Protein AF-A0A7W0Z0W4-F1 (afdb_monomer_lite)

Foldseek 3Di:
DDDDDDDPDDDKDFACDPPPPTPDTPDILQWDAAQDKDKDFAAFAAKKWKAFPVQGATAIEGEDDDDPPDPDPDLAAAAEWEADNHYIVVRYDYDYHGRMHMYRYRGTTGIDIGGDTTDPDDDPPPPPDD

Secondary structure (DSSP, 8-state):
-------SS----EE--SSTT--S-SEETTSBPTT-EEEEE--S-EEEEEEETTT--EEEEEEEPPPTT--S---PPPEEEEE-SS-EESSEEEEETT-EEEEEESS-B-EEEEEEEE------------

Structure (mmCIF, N/CA/C/O backbone):
data_AF-A0A7W0Z0W4-F1
#
_entry.id   AF-A0A7W0Z0W4-F1
#
loop_
_atom_site.group_PDB
_atom_site.id
_atom_site.type_symbol
_atom_site.label_atom_id
_atom_site.label_alt_id
_atom_site.label_comp_id
_atom_site.label_asym_id
_atom_site.label_entity_id
_atom_site.label_seq_id
_atom_site.pdbx_PDB_ins_code
_atom_site.Cartn_x
_atom_site.Cartn_y
_atom_site.Cartn_z
_atom_site.occupancy
_atom_site.B_iso_or_equiv
_atom_site.auth_seq_i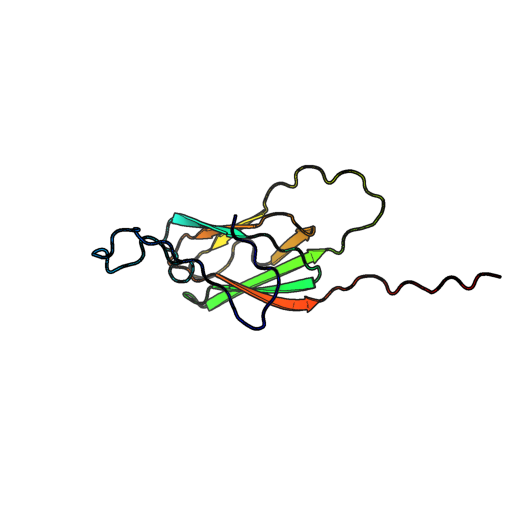d
_atom_site.auth_comp_id
_atom_site.auth_asym_id
_atom_site.auth_atom_id
_atom_site.pdbx_PDB_model_num
ATOM 1 N N . VAL A 1 1 ? 6.413 -15.827 5.585 1.00 53.62 1 VAL A N 1
ATOM 2 C CA . VAL A 1 1 ? 6.169 -14.910 4.446 1.00 53.62 1 VAL A CA 1
ATOM 3 C C . VAL A 1 1 ? 4.951 -15.421 3.706 1.00 53.62 1 VAL A C 1
ATOM 5 O O . VAL A 1 1 ? 4.986 -16.556 3.251 1.00 53.62 1 VAL A O 1
ATOM 8 N N . PHE A 1 2 ? 3.872 -14.641 3.663 1.00 56.03 2 PHE A N 1
ATOM 9 C CA . PHE A 1 2 ? 2.669 -14.991 2.908 1.00 56.03 2 PHE A CA 1
ATOM 10 C C . PHE A 1 2 ? 2.820 -14.437 1.489 1.00 56.03 2 PHE A C 1
ATOM 12 O O . PHE A 1 2 ? 3.064 -13.244 1.319 1.00 56.03 2 PHE A O 1
ATOM 19 N N . TYR A 1 3 ? 2.759 -15.310 0.485 1.00 51.81 3 TYR A N 1
ATOM 20 C CA . TYR A 1 3 ? 2.899 -14.940 -0.920 1.00 51.81 3 TYR A CA 1
ATOM 21 C C . TYR A 1 3 ? 1.568 -15.145 -1.623 1.00 51.81 3 TYR A C 1
ATOM 23 O O . TYR A 1 3 ? 0.989 -16.227 -1.546 1.00 51.81 3 TYR A O 1
ATOM 31 N N . VAL A 1 4 ? 1.111 -14.119 -2.333 1.00 60.25 4 VAL A N 1
ATOM 32 C CA . VAL A 1 4 ? -0.116 -14.198 -3.110 1.00 60.25 4 VAL A CA 1
ATOM 33 C C . VAL A 1 4 ? 0.204 -13.972 -4.574 1.00 60.25 4 VAL A C 1
ATOM 35 O O . VAL A 1 4 ? 0.668 -12.905 -4.968 1.00 60.25 4 VAL A O 1
ATOM 38 N N . SER A 1 5 ? 0.011 -15.020 -5.366 1.00 43.31 5 SER A N 1
ATOM 39 C CA . SER A 1 5 ? 0.524 -15.110 -6.729 1.00 43.31 5 SER A CA 1
ATOM 40 C C . SER A 1 5 ? -0.480 -14.698 -7.804 1.00 43.31 5 SER A C 1
ATOM 42 O O . SER A 1 5 ? -0.035 -14.356 -8.897 1.00 43.31 5 SER A O 1
ATOM 44 N N . ARG A 1 6 ? -1.798 -14.738 -7.534 1.00 52.06 6 ARG A N 1
ATOM 45 C CA . ARG A 1 6 ? -2.888 -14.407 -8.478 1.00 52.06 6 ARG A CA 1
ATOM 46 C C . ARG A 1 6 ? -4.276 -14.514 -7.827 1.00 52.06 6 ARG A C 1
ATOM 48 O O . ARG A 1 6 ? -4.529 -15.466 -7.094 1.00 52.06 6 ARG A O 1
ATOM 55 N N . GLY A 1 7 ? -5.181 -13.617 -8.221 1.00 51.19 7 GLY A N 1
ATOM 56 C CA . GLY A 1 7 ? -6.632 -13.698 -8.012 1.00 51.19 7 GLY A CA 1
ATOM 57 C C . GLY A 1 7 ? -7.289 -12.308 -8.066 1.00 51.19 7 GLY A C 1
ATOM 58 O O . GLY A 1 7 ? -6.612 -11.322 -7.790 1.00 51.19 7 GLY A O 1
ATOM 59 N N . PRO A 1 8 ? -8.576 -12.200 -8.447 1.00 54.69 8 PRO A N 1
ATOM 60 C CA . PRO A 1 8 ? -9.281 -10.918 -8.589 1.00 54.69 8 PRO A CA 1
ATOM 61 C C . PRO A 1 8 ? -9.643 -10.248 -7.249 1.00 54.69 8 PRO A C 1
ATOM 63 O O . PRO A 1 8 ? -10.274 -9.196 -7.245 1.00 54.69 8 PRO A O 1
ATOM 66 N N . GLY A 1 9 ? -9.300 -10.864 -6.114 1.00 63.78 9 GLY A N 1
ATOM 67 C CA . GLY A 1 9 ? -9.685 -10.405 -4.780 1.00 63.78 9 GLY A CA 1
ATOM 68 C C . GLY A 1 9 ? -8.549 -9.717 -4.027 1.00 63.78 9 GLY A C 1
ATOM 69 O O . GLY A 1 9 ? -7.375 -9.986 -4.262 1.00 63.78 9 GLY A O 1
ATOM 70 N N . GLY A 1 10 ? -8.904 -8.849 -3.080 1.00 72.75 10 GLY A N 1
ATOM 71 C CA . GLY A 1 10 ? -7.978 -8.402 -2.040 1.00 72.75 10 GLY A CA 1
ATOM 72 C C . GLY A 1 10 ? -7.682 -9.532 -1.049 1.00 72.75 10 GLY A C 1
ATOM 73 O O . GLY A 1 10 ? -8.513 -10.413 -0.834 1.00 72.75 10 GLY A O 1
ATOM 74 N N . TYR A 1 11 ? -6.507 -9.493 -0.425 1.00 78.69 11 TYR A N 1
ATOM 75 C CA . TYR A 1 11 ? -6.073 -10.510 0.533 1.00 78.69 11 TYR A CA 1
ATOM 76 C C . TYR A 1 11 ? -5.863 -9.893 1.910 1.00 78.69 11 TYR A C 1
ATOM 78 O O . TYR A 1 11 ? -5.382 -8.768 2.034 1.00 78.69 11 TYR A O 1
ATOM 86 N N . ALA A 1 12 ? -6.209 -10.656 2.939 1.00 83.44 12 ALA A N 1
ATOM 87 C CA . ALA A 1 12 ? -5.943 -10.338 4.332 1.00 83.44 12 ALA A CA 1
ATOM 88 C C . ALA A 1 12 ? -5.368 -11.573 5.025 1.00 83.44 12 ALA A C 1
ATOM 90 O O . ALA A 1 12 ? -5.671 -12.704 4.640 1.00 83.44 12 ALA A O 1
ATOM 91 N N . VAL A 1 13 ? -4.537 -11.349 6.038 1.00 81.94 13 VAL A N 1
ATOM 92 C CA . VAL A 1 13 ? -3.955 -12.406 6.863 1.00 81.94 13 VAL A CA 1
ATOM 93 C C . VAL A 1 13 ? -4.621 -12.362 8.224 1.00 81.94 13 VAL A C 1
ATOM 95 O O . VAL A 1 13 ? -4.594 -11.331 8.892 1.00 81.94 13 VAL A O 1
ATOM 98 N N . GLN A 1 14 ? -5.175 -13.498 8.633 1.00 84.31 14 GLN A N 1
ATOM 99 C CA . GLN A 1 14 ? -5.676 -13.714 9.982 1.00 84.31 14 GLN A CA 1
ATOM 100 C C . GLN A 1 14 ? -4.870 -14.825 10.653 1.00 84.31 14 GLN A C 1
ATOM 102 O O . GLN A 1 14 ? -4.585 -15.850 10.034 1.00 84.31 14 GLN A O 1
ATOM 107 N N . LEU A 1 15 ? -4.503 -14.620 11.914 1.00 80.94 15 LEU A N 1
ATOM 108 C CA . LEU A 1 15 ? -3.878 -15.626 12.768 1.00 80.94 15 LEU A CA 1
ATOM 109 C C . LEU A 1 15 ? -4.813 -15.893 13.944 1.00 80.94 15 LEU A C 1
ATOM 111 O O . LEU A 1 15 ? -5.234 -14.955 14.615 1.00 80.94 15 LEU A O 1
ATOM 115 N N . GLY A 1 16 ? -5.110 -17.156 14.219 1.00 81.19 16 GLY A N 1
ATOM 116 C CA . GLY A 1 16 ? -5.872 -17.589 15.388 1.00 81.19 16 GLY A CA 1
ATOM 117 C C . GLY A 1 16 ? -5.131 -18.688 16.141 1.00 81.19 16 GLY A C 1
ATOM 118 O O . GLY A 1 16 ? -4.162 -19.252 15.630 1.00 81.19 16 GLY A O 1
ATOM 119 N N . SER A 1 17 ? -5.588 -18.987 17.356 1.00 77.94 17 SER A N 1
ATOM 120 C CA . SER A 1 17 ? -5.170 -20.214 18.039 1.00 77.94 17 SER A CA 1
ATOM 121 C C . SER A 1 17 ? -5.703 -21.429 17.277 1.00 77.94 17 SER A C 1
ATOM 123 O O . SER A 1 17 ? -6.791 -21.370 16.709 1.00 77.94 17 SER A O 1
ATOM 125 N N . ALA A 1 18 ? -4.959 -22.535 17.296 1.00 75.62 18 ALA A N 1
ATOM 126 C CA . ALA A 1 18 ? -5.447 -23.820 16.793 1.00 75.62 18 ALA A CA 1
ATOM 127 C C . ALA A 1 18 ? -6.490 -24.466 17.730 1.00 75.62 18 ALA A C 1
ATOM 129 O O . ALA A 1 18 ? -7.113 -25.456 17.360 1.00 75.62 18 ALA A O 1
ATOM 130 N N . ASP A 1 19 ? -6.663 -23.927 18.941 1.00 79.31 19 ASP A N 1
ATOM 131 C CA . ASP A 1 19 ? -7.689 -24.367 19.884 1.00 79.31 19 ASP A CA 1
ATOM 132 C C . ASP A 1 19 ? -9.077 -23.910 19.409 1.00 79.31 19 ASP A C 1
ATOM 134 O O . ASP A 1 19 ? -9.358 -22.712 19.339 1.00 79.31 19 ASP A O 1
ATOM 138 N N . GLU A 1 20 ? -9.958 -24.869 19.120 1.00 60.88 20 GLU A N 1
ATOM 139 C CA . GLU A 1 20 ? -11.325 -24.645 18.629 1.00 60.88 20 GLU A CA 1
ATOM 140 C C . GLU A 1 20 ? -12.192 -23.800 19.581 1.00 60.88 20 GLU A C 1
ATOM 142 O O . GLU A 1 20 ? -13.227 -23.265 19.178 1.00 60.88 20 GLU A O 1
ATOM 147 N N . ARG A 1 21 ? -11.787 -23.638 20.849 1.00 67.25 21 ARG A N 1
ATOM 148 C CA . ARG A 1 21 ? -12.491 -22.782 21.819 1.00 67.25 21 ARG A CA 1
ATOM 149 C C . ARG A 1 21 ? -12.121 -21.301 21.717 1.00 67.25 21 ARG A C 1
ATOM 151 O O . ARG A 1 21 ? -12.836 -20.462 22.273 1.00 67.25 21 ARG A O 1
ATOM 158 N N . ALA A 1 22 ? -11.041 -20.950 21.020 1.00 64.69 22 ALA A N 1
ATOM 159 C CA . ALA A 1 22 ? -10.637 -19.564 20.822 1.00 64.69 22 ALA A CA 1
ATOM 160 C C . ALA A 1 22 ? -11.511 -18.899 19.743 1.00 64.69 22 ALA A C 1
ATOM 162 O O . ALA A 1 22 ? -11.366 -19.149 18.552 1.00 64.69 22 ALA A O 1
ATOM 163 N N . ARG A 1 23 ? -12.440 -18.032 20.165 1.00 64.38 23 ARG A N 1
ATOM 164 C CA . ARG A 1 23 ? -13.434 -17.406 19.271 1.00 64.38 23 ARG A CA 1
ATOM 165 C C . ARG A 1 23 ? -12.938 -16.194 18.472 1.00 64.38 23 ARG A C 1
ATOM 167 O O . ARG A 1 23 ? -13.638 -15.781 17.554 1.00 64.38 23 ARG A O 1
ATOM 174 N N . ALA A 1 24 ? -11.791 -15.605 18.813 1.00 66.50 24 ALA A N 1
ATOM 175 C CA . ALA A 1 24 ? -11.290 -14.389 18.166 1.00 66.50 24 ALA A CA 1
ATOM 176 C C . ALA A 1 24 ? -9.890 -14.603 17.564 1.00 66.50 24 ALA A C 1
ATOM 178 O O . ALA A 1 24 ? -9.063 -15.272 18.194 1.00 66.50 24 ALA A O 1
ATOM 179 N N . PRO A 1 25 ? -9.601 -14.035 16.375 1.00 68.06 25 PRO A N 1
ATOM 180 C CA . PRO A 1 25 ? -8.254 -14.054 15.828 1.00 68.06 25 PRO A CA 1
ATOM 181 C C . PRO A 1 25 ? -7.302 -13.291 16.758 1.00 68.06 25 PRO A C 1
ATOM 183 O O . PRO A 1 25 ? -7.627 -12.230 17.287 1.00 68.06 25 PRO A O 1
ATOM 186 N N . ILE A 1 26 ? -6.106 -13.843 16.940 1.00 81.44 26 ILE A N 1
ATOM 187 C CA . ILE A 1 26 ? -4.990 -13.211 17.653 1.00 81.44 26 ILE A CA 1
ATOM 188 C C . ILE A 1 26 ? -4.435 -12.043 16.819 1.00 81.44 26 ILE A C 1
ATOM 190 O O . ILE A 1 26 ? -3.923 -11.075 17.375 1.00 81.44 26 ILE A O 1
ATOM 194 N N . PHE A 1 27 ? -4.562 -12.114 15.489 1.00 83.25 27 PHE A N 1
ATOM 195 C CA . PHE A 1 27 ? -4.139 -11.066 14.561 1.00 83.25 27 PHE A CA 1
ATOM 196 C C . PHE A 1 27 ? -5.041 -11.022 13.322 1.00 83.25 27 PHE A C 1
ATOM 198 O O . PHE A 1 27 ? -5.380 -12.068 12.771 1.00 83.25 27 PHE A O 1
ATOM 205 N N . ASP A 1 28 ? -5.368 -9.820 12.848 1.00 88.06 28 ASP A N 1
ATOM 206 C CA . ASP A 1 28 ? -6.030 -9.571 11.564 1.00 88.06 28 ASP A CA 1
ATOM 207 C C . ASP A 1 28 ? -5.362 -8.369 10.883 1.00 88.06 28 ASP A C 1
ATOM 209 O O . ASP A 1 28 ? -5.367 -7.259 11.411 1.00 88.06 28 ASP A O 1
ATOM 213 N N . SER A 1 29 ? -4.809 -8.562 9.685 1.00 86.56 29 SER A N 1
ATOM 214 C CA . SER A 1 29 ? -4.141 -7.489 8.940 1.00 86.56 29 SER A CA 1
ATOM 215 C C . SER A 1 29 ? -5.084 -6.368 8.479 1.00 86.56 29 SER A C 1
ATOM 217 O O . SER A 1 29 ? -4.623 -5.370 7.928 1.00 86.56 29 SER A O 1
ATOM 219 N N . ARG A 1 30 ? -6.404 -6.535 8.629 1.00 90.06 30 ARG A N 1
ATOM 220 C CA . ARG A 1 30 ? -7.413 -5.499 8.355 1.00 90.06 30 ARG A CA 1
ATOM 221 C C . ARG A 1 30 ? -7.625 -4.559 9.541 1.00 90.06 30 ARG A C 1
ATOM 223 O O . ARG A 1 30 ? -8.242 -3.517 9.347 1.00 90.06 30 ARG A O 1
ATOM 230 N N . GLU A 1 31 ? -7.129 -4.925 10.720 1.00 91.62 31 GLU A N 1
ATOM 231 C CA . GLU A 1 31 ? -7.342 -4.231 11.992 1.00 91.62 31 GLU A CA 1
ATOM 232 C C . GLU A 1 31 ? -6.004 -4.052 12.734 1.00 91.62 31 GLU A C 1
ATOM 234 O O . GLU A 1 31 ? -5.840 -4.487 13.875 1.00 91.62 31 GLU A O 1
ATOM 239 N N . LEU A 1 32 ? -5.020 -3.425 12.077 1.00 92.62 32 LEU A N 1
ATOM 240 C CA . LEU A 1 32 ? -3.722 -3.143 12.696 1.00 92.62 32 LEU A CA 1
ATOM 241 C C . LEU A 1 32 ? -3.895 -2.095 13.795 1.00 92.62 32 LEU A C 1
ATOM 243 O O . LEU A 1 32 ? -4.608 -1.107 13.615 1.00 92.62 32 LEU A O 1
ATOM 247 N N . LYS A 1 33 ? -3.222 -2.289 14.922 1.00 92.69 33 LYS A N 1
ATOM 248 C CA . LYS A 1 33 ? -3.243 -1.389 16.076 1.00 92.69 33 LYS A CA 1
ATOM 249 C C . LYS A 1 33 ? -2.069 -0.410 16.023 1.00 92.69 33 LYS A C 1
ATOM 251 O O . LYS A 1 33 ? -1.151 -0.537 15.213 1.00 92.69 33 LYS A O 1
ATOM 256 N N . GLY A 1 34 ? -2.100 0.587 16.906 1.00 91.94 34 GLY A N 1
ATOM 257 C CA . GLY A 1 34 ? -0.921 1.415 17.156 1.00 91.94 34 GLY A CA 1
ATOM 258 C C . GLY A 1 34 ? 0.257 0.547 17.608 1.00 91.94 34 GLY A C 1
ATOM 259 O O . GLY A 1 34 ? 0.071 -0.403 18.364 1.00 91.94 34 GLY A O 1
ATOM 260 N N . GLU A 1 35 ? 1.447 0.888 17.124 1.00 92.81 35 GLU A N 1
ATOM 261 C CA . GLU A 1 35 ? 2.723 0.181 17.283 1.00 92.81 35 GLU A CA 1
ATOM 262 C C . GLU A 1 35 ? 2.865 -1.143 16.505 1.00 92.81 35 GLU A C 1
ATOM 264 O O . GLU A 1 35 ? 3.951 -1.730 16.503 1.00 92.81 35 GLU A O 1
ATOM 269 N N . ASP A 1 36 ? 1.845 -1.570 15.751 1.00 93.56 36 ASP A N 1
ATOM 270 C CA . ASP A 1 36 ? 1.983 -2.715 14.850 1.00 93.56 36 ASP A CA 1
ATOM 271 C C . ASP A 1 36 ? 2.897 -2.401 13.656 1.00 93.56 36 ASP A C 1
ATOM 273 O O . ASP A 1 36 ? 2.910 -1.304 13.077 1.00 93.56 36 ASP A O 1
ATOM 277 N N . LEU A 1 37 ? 3.635 -3.430 13.239 1.00 92.88 37 LEU A N 1
ATOM 278 C CA . LEU A 1 37 ? 4.444 -3.423 12.029 1.00 92.88 37 LEU A CA 1
ATOM 279 C C . LEU A 1 37 ? 3.783 -4.282 10.956 1.00 92.88 37 LEU A C 1
ATOM 281 O O . LEU A 1 37 ? 3.571 -5.480 11.142 1.00 92.88 37 LEU A O 1
ATOM 285 N N . PHE A 1 38 ? 3.541 -3.685 9.794 1.00 91.88 38 PHE A N 1
ATOM 286 C CA . PHE A 1 38 ? 3.100 -4.405 8.607 1.00 91.88 38 PHE A CA 1
ATOM 287 C C . PHE A 1 38 ? 4.195 -4.345 7.545 1.00 91.88 38 PHE A C 1
ATOM 289 O O . PHE A 1 38 ? 4.740 -3.283 7.261 1.00 91.88 38 PHE A O 1
ATOM 296 N N . ALA A 1 39 ? 4.553 -5.486 6.961 1.00 91.94 39 ALA A N 1
ATOM 297 C CA . ALA A 1 39 ? 5.583 -5.557 5.933 1.00 91.94 39 ALA A CA 1
ATOM 298 C C . ALA A 1 39 ? 5.031 -6.215 4.673 1.00 91.94 39 ALA A C 1
ATOM 300 O O . ALA A 1 39 ? 4.409 -7.276 4.733 1.00 91.94 39 ALA A O 1
ATOM 301 N N . ALA A 1 40 ? 5.301 -5.596 3.528 1.00 90.88 40 ALA A N 1
ATOM 302 C CA . ALA A 1 40 ? 4.875 -6.084 2.226 1.00 90.88 40 ALA A CA 1
ATOM 303 C C . ALA A 1 40 ? 6.016 -5.994 1.212 1.00 90.88 40 ALA A C 1
ATOM 305 O O . ALA A 1 40 ? 7.035 -5.331 1.421 1.00 90.88 40 ALA A O 1
ATOM 306 N N . THR A 1 41 ? 5.882 -6.717 0.106 1.00 90.31 41 THR A N 1
ATOM 307 C CA . THR A 1 41 ? 6.824 -6.646 -1.010 1.00 90.31 41 THR A CA 1
ATOM 308 C C . THR A 1 41 ? 6.052 -6.700 -2.318 1.00 90.31 41 THR A C 1
ATOM 310 O O . THR A 1 41 ? 5.366 -7.679 -2.600 1.00 90.31 41 THR A O 1
ATOM 313 N N . LEU A 1 42 ? 6.188 -5.647 -3.124 1.00 90.56 42 LEU A N 1
ATOM 314 C CA . LEU A 1 42 ? 5.603 -5.548 -4.454 1.00 90.56 42 LEU A CA 1
ATOM 315 C C . LEU A 1 42 ? 6.596 -6.063 -5.494 1.00 90.56 42 LEU A C 1
ATOM 317 O O . LEU A 1 42 ? 7.786 -5.738 -5.467 1.00 90.56 42 LEU A O 1
ATOM 321 N N . ILE A 1 43 ? 6.098 -6.893 -6.406 1.00 88.56 43 ILE A N 1
ATOM 322 C CA . ILE A 1 43 ? 6.919 -7.562 -7.421 1.00 88.56 43 ILE A CA 1
ATOM 323 C C . ILE A 1 43 ? 6.645 -6.996 -8.811 1.00 88.56 43 ILE A C 1
ATOM 325 O O . ILE A 1 43 ? 7.584 -6.815 -9.583 1.00 88.56 43 ILE A O 1
ATOM 329 N N . ARG A 1 44 ? 5.379 -6.712 -9.134 1.00 90.94 44 ARG A N 1
ATOM 330 C CA . ARG A 1 44 ? 5.005 -6.174 -10.441 1.00 90.94 44 ARG A CA 1
ATOM 331 C C . ARG A 1 44 ? 5.393 -4.686 -10.519 1.00 90.94 44 ARG A C 1
ATOM 333 O O . ARG A 1 44 ? 5.067 -3.942 -9.598 1.00 90.94 44 ARG A O 1
ATOM 340 N N . PRO A 1 45 ? 6.110 -4.248 -11.567 1.00 93.62 45 PRO A N 1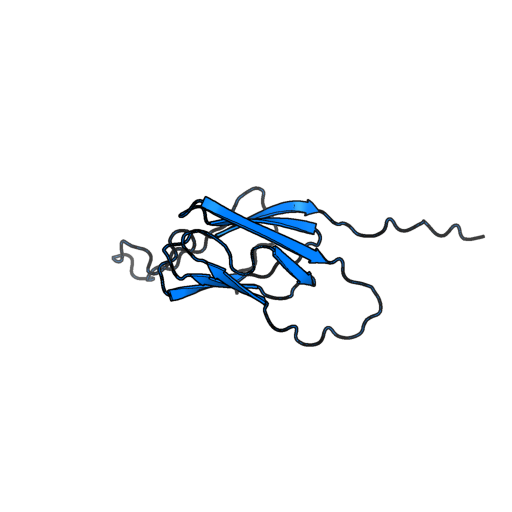
ATOM 341 C CA . PRO A 1 45 ? 6.364 -2.830 -11.793 1.00 93.62 45 PRO A CA 1
ATOM 342 C C . PRO A 1 45 ? 5.083 -2.065 -12.143 1.00 93.62 45 PRO A C 1
ATOM 344 O O . PRO A 1 45 ? 4.152 -2.626 -12.725 1.00 93.62 45 PRO A O 1
ATOM 347 N N . GLY A 1 46 ? 5.044 -0.786 -11.782 1.00 94.62 46 GLY A N 1
ATOM 348 C CA . GLY A 1 46 ? 3.876 0.067 -11.970 1.00 94.62 46 GLY A CA 1
ATOM 349 C C . GLY A 1 46 ? 3.680 1.082 -10.849 1.00 94.62 46 GLY A C 1
ATOM 350 O O . GLY A 1 46 ? 4.480 1.156 -9.909 1.00 94.62 46 GLY A O 1
ATOM 351 N N . THR A 1 47 ? 2.599 1.845 -10.958 1.00 96.44 47 THR A N 1
ATOM 352 C CA . THR A 1 47 ? 2.163 2.832 -9.966 1.00 96.44 47 THR A CA 1
ATOM 353 C C . THR A 1 47 ? 1.043 2.245 -9.125 1.00 96.44 47 THR A C 1
ATOM 355 O O . THR A 1 47 ? 0.068 1.710 -9.657 1.00 96.44 47 THR A O 1
ATOM 358 N N . TYR A 1 48 ? 1.186 2.348 -7.808 1.00 96.31 48 TYR A N 1
ATOM 359 C CA . TYR A 1 48 ? 0.225 1.838 -6.844 1.00 96.31 48 TYR A CA 1
ATOM 360 C C . TYR A 1 48 ? -0.339 2.962 -5.981 1.00 96.31 48 TYR A C 1
ATOM 362 O O . TYR A 1 48 ? 0.425 3.772 -5.451 1.00 96.31 48 TYR A O 1
ATOM 370 N N . ALA A 1 49 ? -1.654 2.943 -5.772 1.00 96.38 49 ALA A N 1
ATOM 371 C CA . ALA A 1 49 ? -2.304 3.702 -4.717 1.00 96.38 49 ALA A CA 1
ATOM 372 C C . ALA A 1 49 ? -2.060 3.014 -3.374 1.00 96.38 49 ALA A C 1
ATOM 374 O O . ALA A 1 49 ? -2.229 1.798 -3.238 1.00 96.38 49 ALA A O 1
ATOM 375 N N . LEU A 1 50 ? -1.689 3.804 -2.376 1.00 96.56 50 LEU A N 1
ATOM 376 C CA . LEU A 1 50 ? -1.584 3.395 -0.986 1.00 96.56 50 LEU A CA 1
ATOM 377 C C . LEU A 1 50 ? -2.663 4.130 -0.192 1.00 96.56 50 LEU A C 1
ATOM 379 O O . LEU A 1 50 ? -2.722 5.356 -0.211 1.00 96.56 50 LEU A O 1
ATOM 383 N N . ARG A 1 51 ? -3.497 3.390 0.537 1.00 96.75 51 ARG A N 1
ATOM 384 C CA . ARG A 1 51 ? -4.562 3.964 1.363 1.00 96.75 51 ARG A CA 1
ATOM 385 C C . ARG A 1 51 ? -4.580 3.344 2.749 1.00 96.75 51 ARG A C 1
ATOM 387 O O . ARG A 1 51 ? -4.487 2.126 2.888 1.00 96.75 51 ARG A O 1
ATOM 394 N N . ASN A 1 52 ? -4.753 4.167 3.778 1.00 96.31 52 ASN A N 1
ATOM 395 C CA . ASN A 1 52 ? -5.164 3.699 5.094 1.00 96.31 52 ASN A CA 1
ATOM 396 C C . ASN A 1 52 ? -6.687 3.802 5.174 1.00 96.31 52 ASN A C 1
ATOM 398 O O . ASN A 1 52 ? -7.230 4.880 5.388 1.00 96.31 52 ASN A O 1
ATOM 402 N N . ALA A 1 53 ? -7.399 2.691 5.003 1.00 94.50 53 ALA A N 1
ATOM 403 C CA . ALA A 1 53 ? -8.861 2.706 5.013 1.00 94.50 53 ALA A CA 1
ATOM 404 C C . ALA A 1 53 ? -9.460 3.047 6.390 1.00 94.50 53 ALA A C 1
ATOM 406 O O . ALA A 1 53 ? -10.640 3.378 6.457 1.00 94.50 53 ALA A O 1
ATOM 407 N N . ALA A 1 54 ? -8.671 2.966 7.469 1.00 94.50 54 ALA A N 1
ATOM 408 C CA . ALA A 1 54 ? -9.120 3.328 8.811 1.00 94.50 54 ALA A CA 1
ATOM 409 C C . ALA A 1 54 ? -9.147 4.850 9.036 1.00 94.50 54 ALA A C 1
ATOM 411 O O . ALA A 1 54 ? -10.029 5.335 9.735 1.00 94.50 54 ALA A O 1
ATOM 412 N N . THR A 1 55 ? -8.212 5.597 8.437 1.00 95.38 55 THR A N 1
ATOM 413 C CA . THR A 1 55 ? -8.090 7.056 8.638 1.00 95.38 55 THR A CA 1
ATOM 414 C C . THR A 1 55 ? -8.409 7.881 7.394 1.00 95.38 55 THR A C 1
ATOM 416 O O . THR A 1 55 ? -8.649 9.078 7.489 1.00 95.38 55 THR A O 1
ATOM 419 N N . GLY A 1 56 ? -8.412 7.260 6.214 1.00 95.69 56 GLY A N 1
ATOM 420 C CA . GLY A 1 56 ? -8.533 7.948 4.933 1.00 95.69 56 GLY A CA 1
ATOM 421 C C . GLY A 1 56 ? -7.217 8.504 4.387 1.00 95.69 56 GLY A C 1
ATOM 422 O O . GLY A 1 56 ? -7.240 9.059 3.298 1.00 95.69 56 GLY A O 1
ATOM 423 N N . ALA A 1 57 ? -6.084 8.334 5.081 1.00 97.06 57 ALA A N 1
ATOM 424 C CA . ALA A 1 57 ? -4.786 8.790 4.585 1.00 97.06 57 ALA A CA 1
ATOM 425 C C . ALA A 1 57 ? -4.418 8.118 3.249 1.00 97.06 57 ALA A C 1
ATOM 427 O O . ALA A 1 57 ? -4.637 6.915 3.066 1.00 97.06 57 ALA A O 1
ATOM 428 N N . GLU A 1 58 ? -3.813 8.887 2.346 1.00 97.75 58 GLU A N 1
ATOM 429 C CA . GLU A 1 58 ? -3.457 8.465 0.987 1.00 97.75 58 GLU A CA 1
ATOM 430 C C . GLU A 1 58 ? -1.966 8.663 0.701 1.00 97.75 58 GLU A C 1
ATOM 432 O O . GLU A 1 58 ? -1.285 9.492 1.312 1.00 97.75 58 GLU A O 1
ATOM 437 N N . GLY A 1 59 ? -1.448 7.864 -0.226 1.00 97.31 59 GLY A N 1
ATOM 438 C CA . GLY A 1 59 ? -0.072 7.910 -0.689 1.00 97.31 59 GLY A CA 1
ATOM 439 C C . GLY A 1 59 ? 0.130 7.118 -1.978 1.00 97.31 59 GLY A C 1
ATOM 440 O O . GLY A 1 59 ? -0.798 6.518 -2.520 1.00 97.31 59 GLY A O 1
ATOM 441 N N . GLU A 1 60 ? 1.370 7.086 -2.455 1.00 97.88 60 GLU A N 1
ATOM 442 C CA . GLU A 1 60 ? 1.729 6.464 -3.730 1.00 97.88 60 GLU A CA 1
ATOM 443 C C . GLU A 1 60 ? 3.015 5.636 -3.627 1.00 97.88 60 GLU A C 1
ATOM 445 O O . GLU A 1 60 ? 3.980 6.001 -2.945 1.00 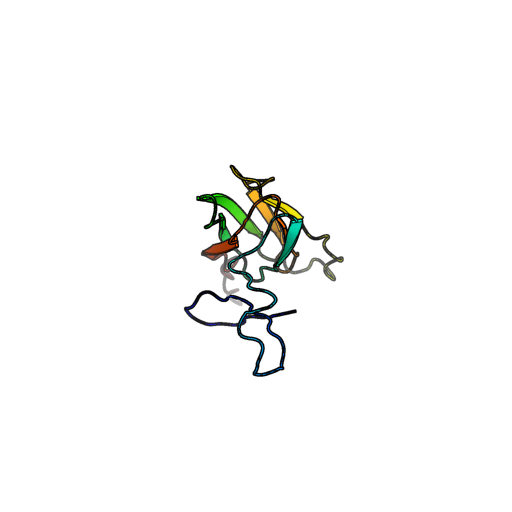97.88 60 GLU A O 1
ATOM 450 N N . ILE A 1 61 ? 3.050 4.515 -4.348 1.00 97.62 61 ILE A N 1
ATOM 451 C CA . ILE A 1 61 ? 4.244 3.683 -4.492 1.00 97.62 61 ILE A CA 1
ATOM 452 C C . ILE A 1 61 ? 4.539 3.474 -5.975 1.00 97.62 61 ILE A C 1
ATOM 454 O O . ILE A 1 61 ? 3.781 2.821 -6.688 1.00 97.62 61 ILE A O 1
ATOM 458 N N . ALA A 1 62 ? 5.694 3.958 -6.424 1.00 96.81 62 ALA A N 1
ATOM 459 C CA . ALA A 1 62 ? 6.208 3.700 -7.763 1.00 96.81 62 ALA A CA 1
ATOM 460 C C . ALA A 1 62 ? 7.210 2.535 -7.738 1.00 96.81 62 ALA A C 1
ATOM 462 O O . ALA A 1 62 ? 8.308 2.643 -7.174 1.00 96.81 62 ALA A O 1
ATOM 463 N N . VAL A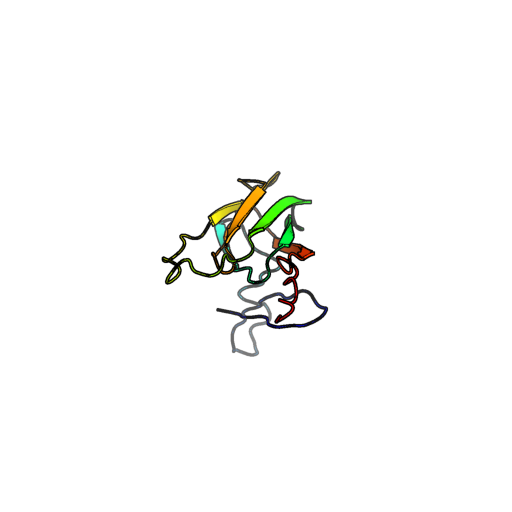 1 63 ? 6.862 1.422 -8.385 1.00 94.94 63 VAL A N 1
ATOM 464 C CA . VAL A 1 63 ? 7.719 0.237 -8.519 1.00 94.94 63 VAL A CA 1
ATOM 465 C C . VAL A 1 63 ? 8.429 0.277 -9.866 1.00 94.94 63 VAL A C 1
ATOM 467 O O . VAL A 1 63 ? 7.820 0.119 -10.918 1.00 94.94 63 VAL A O 1
ATOM 470 N N . ALA A 1 64 ? 9.744 0.486 -9.840 1.00 92.06 64 ALA A N 1
ATOM 471 C CA . ALA A 1 64 ? 10.535 0.630 -11.055 1.00 92.06 64 ALA A CA 1
ATOM 472 C C . ALA A 1 64 ? 10.733 -0.703 -11.796 1.00 92.06 64 ALA A C 1
ATOM 474 O O . ALA A 1 64 ? 11.111 -1.708 -11.181 1.00 92.06 64 ALA A O 1
ATOM 475 N N . TYR A 1 65 ? 10.606 -0.667 -13.128 1.00 87.38 65 TYR A N 1
ATOM 476 C CA . TYR A 1 65 ? 10.945 -1.793 -13.993 1.00 87.38 65 TYR A CA 1
ATOM 477 C C . TYR A 1 65 ? 12.423 -2.205 -13.835 1.00 87.38 65 TYR A C 1
ATOM 479 O O . TYR A 1 65 ? 13.321 -1.346 -13.851 1.00 87.38 65 TYR A O 1
ATOM 487 N N . PRO A 1 66 ? 12.723 -3.507 -13.671 1.00 81.88 66 PRO A N 1
ATOM 488 C CA . PRO A 1 66 ? 14.092 -3.976 -13.510 1.00 81.88 66 PRO A CA 1
ATOM 489 C C . PRO A 1 66 ? 14.894 -3.769 -14.801 1.00 81.88 66 PRO A C 1
ATOM 491 O O . PRO A 1 66 ? 14.505 -4.206 -15.881 1.00 81.88 66 PRO A O 1
ATOM 494 N N . LYS A 1 67 ? 16.060 -3.120 -14.700 1.00 77.06 67 LYS A N 1
ATOM 495 C CA . LYS A 1 67 ? 16.965 -2.949 -15.846 1.00 77.06 67 LYS A CA 1
ATOM 496 C C . LYS A 1 67 ? 17.800 -4.225 -16.047 1.00 77.06 67 LYS A C 1
ATOM 498 O O . LYS A 1 67 ? 18.543 -4.578 -15.126 1.00 77.06 67 LYS A O 1
ATOM 503 N N . PRO A 1 68 ? 17.730 -4.896 -17.213 1.00 66.44 68 PRO A N 1
ATOM 504 C CA . PRO A 1 68 ? 18.559 -6.066 -17.484 1.00 66.44 68 PRO A CA 1
ATOM 505 C C . PRO A 1 68 ? 20.052 -5.701 -17.450 1.00 66.44 68 PRO A C 1
ATOM 507 O O . PRO A 1 68 ? 20.447 -4.626 -17.896 1.00 66.44 68 PRO A O 1
ATOM 510 N N . GLY A 1 69 ? 20.884 -6.590 -16.900 1.00 62.72 69 GLY A N 1
ATOM 511 C CA . GLY A 1 69 ? 22.349 -6.460 -16.915 1.00 62.72 69 GLY A CA 1
ATOM 512 C C . GLY A 1 69 ? 22.995 -5.791 -15.695 1.00 62.72 69 GLY A C 1
ATOM 513 O O . GLY A 1 69 ? 24.219 -5.780 -15.601 1.00 62.72 69 GLY A O 1
ATOM 514 N N . ARG A 1 70 ? 22.230 -5.285 -14.717 1.00 58.94 70 ARG A N 1
ATOM 515 C CA . ARG A 1 70 ? 22.799 -4.977 -13.392 1.00 58.94 70 ARG A CA 1
ATOM 516 C C . ARG A 1 70 ? 22.844 -6.268 -12.574 1.00 58.94 70 ARG A C 1
ATOM 518 O O . ARG A 1 70 ? 21.800 -6.864 -12.331 1.00 58.94 70 ARG A O 1
ATOM 525 N N . GLY A 1 71 ? 24.058 -6.709 -12.230 1.00 53.72 71 GLY A N 1
ATOM 526 C CA . GLY A 1 71 ? 24.345 -7.954 -11.508 1.00 53.72 71 GLY A CA 1
ATOM 527 C C . GLY A 1 71 ? 23.592 -8.111 -10.182 1.00 53.72 71 GLY A C 1
ATOM 528 O O . GLY A 1 71 ? 22.912 -7.184 -9.744 1.00 53.72 71 GLY A O 1
ATOM 529 N N . ARG A 1 72 ? 23.716 -9.315 -9.588 1.00 51.84 72 ARG A N 1
ATOM 530 C CA . ARG A 1 72 ? 23.039 -9.797 -8.362 1.00 51.84 72 ARG A CA 1
ATOM 531 C C . ARG A 1 72 ? 22.541 -8.642 -7.493 1.00 51.84 72 ARG A C 1
ATOM 533 O O . ARG A 1 72 ? 23.346 -7.886 -6.958 1.00 51.84 72 ARG A O 1
ATOM 540 N N . SER A 1 73 ? 21.217 -8.513 -7.403 1.00 55.88 73 SER A N 1
ATOM 541 C CA . SER A 1 73 ? 20.550 -7.452 -6.650 1.00 55.88 73 SER A CA 1
ATOM 542 C C . SER A 1 73 ? 21.125 -7.427 -5.232 1.00 55.88 73 SER A C 1
ATOM 544 O O . SER A 1 73 ? 20.898 -8.359 -4.462 1.00 55.88 73 SER A O 1
ATOM 546 N N . ALA A 1 74 ? 21.937 -6.416 -4.910 1.00 61.12 74 ALA A N 1
ATOM 547 C CA . ALA A 1 74 ? 22.403 -6.198 -3.544 1.00 61.12 74 ALA A CA 1
ATOM 548 C C . ALA A 1 74 ? 21.183 -6.167 -2.616 1.00 61.12 74 ALA A C 1
ATOM 550 O O . ALA A 1 74 ? 20.134 -5.676 -3.035 1.00 61.12 74 ALA A O 1
ATOM 551 N N . ALA A 1 75 ? 21.305 -6.687 -1.390 1.00 66.12 75 ALA A N 1
ATOM 552 C CA . ALA A 1 75 ? 20.212 -6.685 -0.423 1.00 66.12 75 ALA A CA 1
ATOM 553 C C . ALA A 1 75 ? 19.671 -5.253 -0.265 1.00 66.12 75 ALA A C 1
ATOM 555 O O . ALA A 1 75 ? 20.334 -4.374 0.289 1.00 66.12 75 ALA A O 1
ATOM 556 N N . LEU A 1 76 ? 18.495 -4.995 -0.842 1.00 80.94 76 LEU A N 1
ATOM 557 C CA . LEU A 1 76 ? 17.892 -3.673 -0.822 1.00 80.94 76 LEU A CA 1
ATOM 558 C C . LEU A 1 76 ? 17.266 -3.475 0.547 1.00 80.94 76 LEU A C 1
ATOM 560 O O . LEU A 1 76 ? 16.371 -4.223 0.935 1.00 80.94 76 LEU A O 1
ATOM 564 N N . GLN A 1 77 ? 17.726 -2.449 1.255 1.00 89.31 77 GLN A N 1
ATOM 565 C CA . GLN A 1 77 ? 17.135 -2.077 2.531 1.00 89.31 77 GLN A CA 1
ATOM 566 C C . GLN A 1 77 ? 15.641 -1.761 2.339 1.00 89.31 77 GLN A C 1
ATOM 568 O O . GLN A 1 77 ? 15.294 -1.040 1.387 1.00 89.31 77 GLN A O 1
ATOM 573 N N . PRO A 1 78 ? 14.753 -2.290 3.203 1.00 92.75 78 PRO A N 1
ATOM 574 C CA . PRO A 1 78 ? 13.335 -1.974 3.148 1.00 92.75 78 PRO A CA 1
ATOM 575 C C . PRO A 1 78 ? 13.090 -0.470 3.277 1.00 92.75 78 PRO A C 1
ATOM 577 O O . PRO A 1 78 ? 13.787 0.228 4.018 1.00 92.75 78 PRO A O 1
ATOM 580 N N . LYS A 1 79 ? 12.084 0.043 2.569 1.00 95.25 79 LYS A N 1
ATOM 581 C CA . LYS A 1 79 ? 11.628 1.423 2.760 1.00 95.25 79 LYS A CA 1
ATOM 582 C C . LYS A 1 79 ? 10.665 1.481 3.938 1.00 95.25 79 LYS A C 1
ATOM 584 O O . LYS A 1 79 ? 9.647 0.799 3.926 1.00 95.25 79 LYS A O 1
ATOM 589 N N . SER A 1 80 ? 10.998 2.296 4.937 1.00 96.44 80 SER A N 1
ATOM 590 C CA . SER A 1 80 ? 10.100 2.588 6.054 1.00 96.44 80 SER A CA 1
ATOM 591 C C . SER A 1 80 ? 9.080 3.648 5.666 1.00 96.44 80 SER A C 1
ATOM 593 O O . SER A 1 80 ? 9.446 4.657 5.065 1.00 96.44 80 SER A O 1
ATOM 595 N N . ILE A 1 81 ? 7.839 3.432 6.083 1.00 97.69 81 ILE A N 1
ATOM 596 C CA . ILE A 1 81 ? 6.706 4.339 5.936 1.00 97.69 81 ILE A CA 1
ATOM 597 C C . ILE A 1 81 ? 6.029 4.411 7.302 1.00 97.69 81 ILE A C 1
ATOM 599 O O . ILE A 1 81 ? 5.636 3.388 7.858 1.00 97.69 81 ILE A O 1
ATOM 603 N N . GLU A 1 82 ? 5.913 5.599 7.875 1.00 97.81 82 GLU A N 1
ATOM 604 C CA . GLU A 1 82 ? 5.110 5.803 9.078 1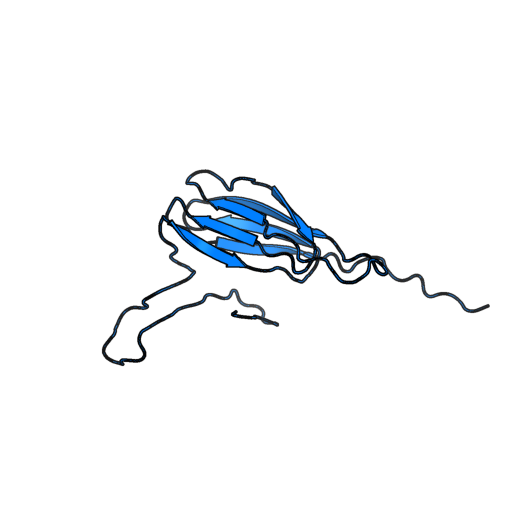.00 97.81 82 GLU A CA 1
ATOM 605 C C . GLU A 1 82 ? 3.663 6.087 8.685 1.00 97.81 82 GLU A C 1
ATOM 607 O O . GLU A 1 82 ? 3.410 6.875 7.775 1.00 97.81 82 GLU A O 1
ATOM 612 N N . CYS A 1 83 ? 2.720 5.437 9.364 1.00 97.19 83 CYS A N 1
ATOM 613 C CA . CYS A 1 83 ? 1.289 5.654 9.181 1.00 97.19 83 CYS A CA 1
ATOM 614 C C . CYS A 1 83 ? 0.799 6.481 10.366 1.00 97.19 83 CYS A C 1
ATOM 616 O O . CYS A 1 83 ? 0.733 5.971 11.489 1.00 97.19 83 CYS A O 1
ATOM 618 N N . THR A 1 84 ? 0.511 7.757 10.128 1.00 96.38 84 THR A N 1
ATOM 619 C CA . THR A 1 84 ? -0.072 8.655 11.129 1.00 96.38 84 THR A CA 1
ATOM 620 C C . THR A 1 84 ? -1.565 8.824 10.869 1.00 96.38 84 THR A C 1
ATOM 622 O O . THR A 1 84 ? -2.100 8.272 9.909 1.00 96.38 84 THR A O 1
ATOM 625 N N . GLU A 1 85 ? -2.243 9.592 11.718 1.00 94.31 85 GLU A N 1
ATOM 626 C CA . GLU A 1 85 ? -3.667 9.898 11.551 1.00 94.31 85 GLU A CA 1
ATOM 627 C C . GLU A 1 85 ? -3.950 10.542 10.185 1.00 94.31 85 GLU A C 1
ATOM 629 O O . GLU A 1 85 ? -4.797 10.070 9.433 1.00 94.31 85 GLU A O 1
ATOM 634 N N . GLU A 1 86 ? -3.151 11.544 9.821 1.00 94.88 86 GLU A N 1
ATOM 635 C CA . GLU A 1 86 ? -3.405 12.381 8.644 1.00 94.88 86 GLU A CA 1
ATOM 636 C C . GLU A 1 86 ? -2.735 11.888 7.350 1.00 94.88 86 GLU A C 1
ATOM 638 O O . GLU A 1 86 ? -3.181 12.231 6.258 1.00 94.88 86 GLU A O 1
ATOM 643 N N . ALA A 1 87 ? -1.632 11.134 7.435 1.00 96.56 87 ALA A N 1
ATOM 644 C CA . ALA A 1 87 ? -0.764 10.901 6.282 1.00 96.56 87 ALA A CA 1
ATOM 645 C C . ALA A 1 87 ? 0.132 9.663 6.413 1.00 96.56 87 ALA A C 1
ATOM 647 O O . ALA A 1 87 ? 0.444 9.181 7.506 1.00 96.56 87 ALA A O 1
ATOM 648 N N . PHE A 1 88 ? 0.641 9.218 5.264 1.00 97.69 88 PHE A N 1
ATOM 649 C CA . PHE A 1 88 ? 1.840 8.392 5.194 1.00 97.69 88 PHE A CA 1
ATOM 650 C C . PHE A 1 88 ? 3.092 9.270 5.170 1.00 97.69 88 PHE A C 1
ATOM 652 O O . PHE A 1 88 ? 3.137 10.293 4.485 1.00 97.69 88 PHE A O 1
ATOM 659 N N . LYS A 1 89 ? 4.137 8.869 5.901 1.00 97.50 89 LYS A N 1
ATOM 660 C CA . LYS A 1 89 ? 5.426 9.571 5.930 1.00 97.50 89 LYS A CA 1
ATOM 661 C C . LYS A 1 89 ? 6.558 8.618 5.539 1.00 97.50 89 LYS A C 1
ATOM 663 O O . LYS A 1 89 ? 6.917 7.748 6.332 1.00 97.50 89 LYS A O 1
ATOM 668 N N . PRO A 1 90 ? 7.157 8.780 4.348 1.00 97.81 90 PRO A N 1
ATOM 669 C CA . PRO A 1 90 ? 6.777 9.719 3.280 1.00 97.81 90 PRO A CA 1
ATOM 670 C C . PRO A 1 90 ? 5.460 9.329 2.575 1.00 97.81 90 PRO A C 1
ATOM 672 O O . PRO A 1 90 ? 5.091 8.157 2.563 1.00 97.81 90 PRO A O 1
ATOM 675 N N . ALA A 1 91 ? 4.793 10.308 1.950 1.00 96.06 91 ALA A N 1
ATOM 676 C CA . ALA A 1 91 ? 3.529 10.102 1.228 1.00 96.06 91 ALA A CA 1
ATOM 677 C C . ALA A 1 91 ? 3.714 9.458 -0.156 1.00 96.06 91 ALA A C 1
ATOM 679 O O . ALA A 1 91 ? 2.812 8.803 -0.662 1.00 96.06 91 ALA A O 1
ATOM 680 N N . SER A 1 92 ? 4.893 9.612 -0.764 1.00 97.31 92 SER A N 1
ATOM 681 C CA . SER A 1 92 ? 5.260 8.942 -2.012 1.00 97.31 92 SER A CA 1
ATOM 682 C C . SER A 1 92 ? 6.627 8.288 -1.867 1.00 97.31 92 SER A C 1
ATOM 684 O O . SER A 1 92 ? 7.571 8.881 -1.329 1.00 97.31 92 SER A O 1
ATOM 686 N N . ILE A 1 93 ? 6.738 7.050 -2.342 1.00 96.50 93 ILE A N 1
ATOM 687 C CA . ILE A 1 93 ? 8.001 6.319 -2.390 1.00 96.50 93 ILE A CA 1
ATOM 688 C C . ILE A 1 93 ? 8.251 5.723 -3.764 1.00 96.50 93 ILE A C 1
ATOM 690 O O . ILE A 1 93 ? 7.353 5.258 -4.458 1.00 96.50 93 ILE A O 1
ATOM 694 N N . ARG A 1 94 ? 9.534 5.639 -4.113 1.00 95.50 94 ARG A N 1
ATOM 695 C CA . ARG A 1 94 ? 10.006 4.872 -5.262 1.00 95.50 94 ARG A CA 1
ATOM 696 C C . ARG A 1 94 ? 10.840 3.691 -4.794 1.00 95.50 94 ARG A C 1
ATOM 698 O O . ARG A 1 94 ? 11.794 3.864 -4.029 1.00 95.50 94 ARG A O 1
ATOM 705 N N . ILE A 1 95 ? 10.506 2.504 -5.285 1.00 93.75 95 ILE A N 1
ATOM 706 C CA . ILE A 1 95 ? 11.177 1.248 -4.943 1.00 93.75 95 ILE A CA 1
ATOM 707 C C . ILE A 1 95 ? 11.563 0.466 -6.192 1.00 93.75 95 ILE A C 1
ATOM 709 O O . ILE A 1 95 ? 11.080 0.720 -7.296 1.00 93.75 95 ILE A O 1
ATOM 713 N N . ARG A 1 96 ? 12.466 -0.497 -6.027 1.00 91.19 96 ARG A N 1
ATOM 714 C CA . ARG A 1 96 ? 12.702 -1.528 -7.044 1.00 91.19 96 ARG A CA 1
ATOM 715 C C . ARG A 1 96 ? 11.736 -2.689 -6.829 1.00 91.19 96 ARG A C 1
ATOM 717 O O . ARG A 1 96 ? 11.310 -2.928 -5.700 1.00 91.19 96 ARG A O 1
ATOM 724 N N . ALA A 1 97 ? 11.454 -3.440 -7.891 1.00 88.56 97 ALA A N 1
ATOM 725 C CA . ALA A 1 97 ? 10.759 -4.716 -7.765 1.00 88.56 97 ALA A CA 1
ATOM 726 C C . ALA A 1 97 ? 11.434 -5.597 -6.696 1.00 88.56 97 ALA A C 1
ATOM 728 O O . ALA A 1 97 ? 12.664 -5.692 -6.645 1.00 88.56 97 ALA A O 1
ATOM 729 N N . ALA A 1 98 ? 10.618 -6.205 -5.837 1.00 88.12 98 ALA A N 1
ATOM 730 C CA . ALA A 1 98 ? 11.026 -7.024 -4.698 1.00 88.12 98 ALA A CA 1
ATOM 731 C C . ALA A 1 98 ? 11.799 -6.307 -3.564 1.00 88.12 98 ALA A C 1
ATOM 733 O O . ALA A 1 98 ? 12.283 -6.966 -2.646 1.00 88.12 98 ALA A O 1
ATOM 734 N N . GLN A 1 99 ? 11.904 -4.973 -3.566 1.00 91.56 99 GLN A N 1
ATOM 735 C CA . GLN A 1 99 ? 12.387 -4.227 -2.397 1.00 91.56 99 GLN A CA 1
ATOM 736 C C . GLN A 1 99 ? 11.264 -4.111 -1.366 1.00 91.56 99 GLN A C 1
ATOM 738 O O . GLN A 1 99 ? 10.214 -3.583 -1.704 1.00 91.56 99 GLN A O 1
ATOM 743 N N . GLY A 1 100 ? 11.475 -4.552 -0.124 1.00 91.44 100 GLY A N 1
ATOM 744 C CA . GLY A 1 100 ? 10.434 -4.536 0.912 1.00 91.44 100 GLY A CA 1
ATOM 745 C C . GLY A 1 100 ? 9.961 -3.135 1.322 1.00 91.44 100 GLY A C 1
ATOM 746 O O . GLY A 1 100 ? 10.723 -2.165 1.273 1.00 91.44 100 GLY A O 1
ATOM 747 N N . GLN A 1 101 ? 8.706 -3.043 1.758 1.00 94.62 101 GLN A N 1
ATOM 748 C CA . GLN A 1 101 ? 8.127 -1.882 2.435 1.00 94.62 101 GLN A CA 1
ATOM 749 C C . GLN A 1 101 ? 7.786 -2.270 3.874 1.00 94.62 101 GLN A C 1
ATOM 751 O O . GLN A 1 101 ? 7.248 -3.353 4.107 1.00 94.62 101 GLN A O 1
ATOM 756 N N . LEU A 1 102 ? 8.092 -1.387 4.820 1.00 95.94 102 LEU A N 1
ATOM 757 C CA . LEU A 1 102 ? 7.785 -1.544 6.236 1.00 95.94 102 LEU A CA 1
ATOM 758 C C . LEU A 1 102 ? 6.899 -0.384 6.684 1.00 95.94 102 LEU A C 1
ATOM 760 O O . LEU A 1 102 ? 7.353 0.756 6.736 1.00 95.94 102 LEU A O 1
ATOM 764 N N . TYR A 1 103 ? 5.661 -0.694 7.036 1.00 96.44 103 TYR A N 1
ATOM 765 C CA . TYR A 1 103 ? 4.670 0.236 7.550 1.00 96.44 103 TYR A CA 1
ATOM 766 C C . TYR A 1 103 ? 4.699 0.199 9.077 1.00 96.44 103 TYR A C 1
ATOM 768 O O . TYR A 1 103 ? 4.487 -0.853 9.682 1.00 96.44 103 TYR A O 1
ATOM 776 N N . ARG A 1 104 ? 4.988 1.345 9.691 1.00 97.56 104 ARG A N 1
ATOM 777 C CA . ARG A 1 104 ? 4.965 1.549 11.143 1.00 97.56 104 ARG A CA 1
ATOM 778 C C . ARG A 1 104 ? 3.672 2.255 11.516 1.00 97.56 104 ARG A C 1
ATOM 780 O O . ARG A 1 104 ? 3.533 3.445 11.229 1.00 97.56 104 ARG A O 1
ATOM 787 N N . CYS A 1 105 ? 2.725 1.537 12.106 1.00 96.50 105 CYS A N 1
ATOM 788 C CA . CYS A 1 105 ? 1.413 2.088 12.423 1.00 96.50 105 CYS A CA 1
ATOM 789 C C . CYS A 1 105 ? 1.489 2.870 13.735 1.00 96.50 105 CYS A C 1
ATOM 791 O O . CYS A 1 105 ? 1.721 2.282 14.781 1.00 96.50 105 CYS A O 1
ATOM 793 N N . ARG A 1 106 ? 1.305 4.194 13.707 1.00 97.12 106 ARG A N 1
ATOM 794 C CA . ARG A 1 106 ? 1.174 5.007 14.936 1.00 97.12 106 ARG A CA 1
ATOM 795 C C . ARG A 1 106 ? -0.266 5.088 15.431 1.00 97.12 106 ARG A C 1
ATOM 797 O O . ARG A 1 106 ? -0.512 5.435 16.578 1.00 97.12 106 ARG A O 1
ATOM 804 N N . VAL A 1 107 ? -1.203 4.746 14.556 1.00 95.62 107 VAL A N 1
ATOM 805 C CA . VAL A 1 107 ? -2.648 4.770 14.776 1.00 95.62 107 VAL A CA 1
ATOM 806 C C . VAL A 1 107 ? -3.260 3.466 14.264 1.00 95.62 107 VAL A C 1
ATOM 808 O O . VAL A 1 107 ? -2.627 2.791 13.440 1.00 95.62 107 VAL A O 1
ATOM 811 N N . PRO A 1 108 ? -4.484 3.107 14.694 1.00 96.19 108 PRO A N 1
ATOM 812 C CA . PRO A 1 108 ? -5.225 2.016 14.079 1.00 96.19 108 PRO A CA 1
ATOM 813 C C . PRO A 1 108 ? -5.244 2.148 12.553 1.00 96.19 108 PRO A C 1
ATOM 815 O O . PRO A 1 108 ? -5.492 3.227 12.014 1.00 96.19 108 PRO A O 1
ATOM 818 N N . SER A 1 109 ? -4.907 1.069 11.853 1.00 95.31 109 SER A N 1
ATOM 819 C CA . SER A 1 109 ? -4.598 1.116 10.427 1.00 95.31 109 SER A CA 1
ATOM 820 C C . SER A 1 109 ? -5.169 -0.076 9.669 1.00 95.31 109 SER A C 1
ATOM 822 O O . SER A 1 109 ? -5.159 -1.216 10.129 1.00 95.31 109 SER A O 1
ATOM 824 N N . ARG A 1 110 ? -5.612 0.188 8.441 1.00 95.12 110 ARG A N 1
ATOM 825 C CA . ARG A 1 110 ? -5.967 -0.826 7.447 1.00 95.12 110 ARG A CA 1
ATOM 826 C C . ARG A 1 110 ? -5.298 -0.462 6.132 1.00 95.12 110 ARG A C 1
ATOM 828 O O . ARG A 1 110 ? -5.835 0.326 5.356 1.00 95.12 110 ARG A O 1
ATOM 835 N N . ILE A 1 111 ? -4.116 -1.023 5.903 1.00 94.56 111 ILE A N 1
ATOM 836 C CA . ILE A 1 111 ? -3.295 -0.696 4.736 1.00 94.56 111 ILE A CA 1
ATOM 837 C C . ILE A 1 111 ? -3.835 -1.412 3.496 1.00 94.56 111 ILE A C 1
ATOM 839 O O . ILE A 1 111 ? -3.904 -2.639 3.450 1.00 94.56 111 ILE A O 1
ATOM 843 N N . GLN A 1 112 ? -4.208 -0.636 2.483 1.00 94.06 112 GLN A N 1
ATOM 844 C CA . GLN A 1 112 ? -4.616 -1.103 1.163 1.00 94.06 112 GLN A CA 1
ATOM 845 C C . GLN A 1 112 ? -3.59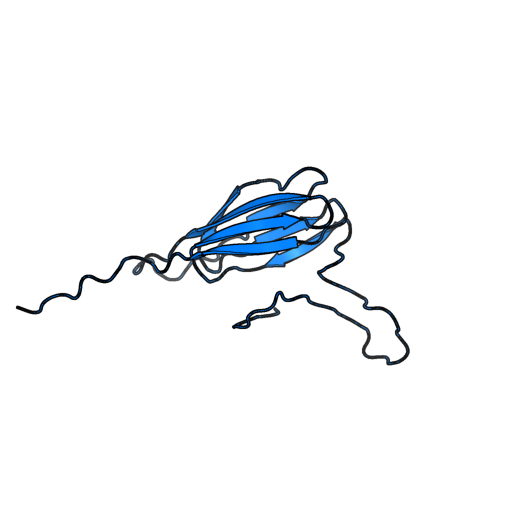7 -0.629 0.130 1.00 94.06 112 GLN A C 1
ATOM 847 O O . GLN A 1 112 ? -3.196 0.533 0.138 1.00 94.06 112 GLN A O 1
ATOM 852 N N . ILE A 1 113 ? -3.175 -1.542 -0.743 1.00 93.81 113 ILE A N 1
ATOM 853 C CA . ILE A 1 113 ? -2.231 -1.266 -1.825 1.00 93.81 113 ILE A CA 1
ATOM 854 C C . ILE A 1 113 ? -2.867 -1.775 -3.114 1.00 93.81 113 ILE A C 1
ATOM 856 O O . ILE A 1 113 ? -3.110 -2.976 -3.246 1.00 93.81 113 ILE A O 1
ATOM 860 N N . GLU A 1 114 ? -3.136 -0.873 -4.049 1.00 92.94 114 GLU A N 1
ATOM 861 C CA . GLU A 1 114 ? -3.843 -1.171 -5.293 1.00 92.94 114 GLU A CA 1
ATOM 862 C C . GLU A 1 114 ? -3.000 -0.758 -6.495 1.00 92.94 114 GLU A C 1
ATOM 864 O O . GLU A 1 114 ? -2.436 0.330 -6.514 1.00 92.94 114 GLU A O 1
ATOM 869 N N . LEU A 1 115 ? -2.882 -1.637 -7.493 1.00 93.06 115 LEU A N 1
ATOM 870 C CA . LEU A 1 115 ? -2.169 -1.328 -8.731 1.00 93.06 115 LEU A CA 1
ATOM 871 C C . LEU A 1 115 ? -3.060 -0.457 -9.618 1.00 93.06 115 LEU A C 1
ATOM 873 O O . LEU A 1 115 ? -4.081 -0.941 -10.098 1.00 93.06 115 LEU A O 1
ATOM 877 N N . LEU A 1 116 ? -2.640 0.781 -9.868 1.00 93.50 116 LEU A N 1
ATOM 878 C CA . LEU A 1 116 ? -3.338 1.698 -10.766 1.00 93.50 116 LEU A CA 1
ATOM 879 C C . LEU A 1 116 ? -2.891 1.483 -12.210 1.00 93.50 116 LEU A C 1
ATOM 881 O O . LEU A 1 116 ? -3.698 1.221 -13.096 1.00 93.50 116 LEU A O 1
ATOM 885 N N . GLU A 1 117 ? -1.579 1.552 -12.432 1.00 93.12 117 GLU A N 1
ATOM 886 C CA . GLU A 1 117 ? -0.989 1.528 -13.767 1.00 93.12 117 GLU A CA 1
ATOM 887 C C . GLU A 1 117 ? 0.156 0.515 -13.813 1.00 93.12 117 GLU A C 1
ATOM 889 O O . GLU A 1 117 ? 1.201 0.738 -13.193 1.00 93.12 117 GLU A O 1
ATOM 894 N N . PRO A 1 118 ? -0.010 -0.617 -14.515 1.00 92.62 118 PRO A N 1
ATOM 895 C CA . PRO A 1 118 ? 1.083 -1.550 -14.744 1.00 92.62 118 PRO A CA 1
ATOM 896 C C . PRO A 1 118 ? 2.183 -0.965 -15.638 1.00 92.62 118 PRO A C 1
ATOM 898 O O . PRO A 1 118 ? 1.895 -0.360 -16.666 1.00 92.62 118 PRO A O 1
ATOM 901 N N . ASP A 1 119 ? 3.444 -1.239 -15.299 1.00 90.38 119 ASP A N 1
ATOM 902 C CA . ASP A 1 119 ? 4.596 -1.007 -16.178 1.00 90.38 119 ASP A CA 1
ATOM 903 C C . ASP A 1 119 ? 5.131 -2.362 -16.665 1.00 90.38 119 ASP A C 1
ATOM 905 O O . ASP A 1 119 ? 5.861 -3.063 -15.960 1.00 90.38 119 ASP A O 1
ATOM 909 N N . ASP A 1 120 ? 4.744 -2.751 -17.881 1.00 87.00 120 ASP A N 1
ATOM 910 C CA . ASP A 1 120 ? 5.189 -4.004 -18.505 1.00 87.00 120 ASP A CA 1
ATOM 911 C C . ASP A 1 120 ? 6.551 -3.853 -19.226 1.00 87.00 120 ASP A C 1
ATOM 913 O O . ASP A 1 120 ? 7.050 -4.799 -19.844 1.00 87.00 120 ASP A O 1
ATOM 917 N N . GLY A 1 121 ? 7.200 -2.689 -19.101 1.00 81.69 121 GLY A N 1
ATOM 918 C CA . GLY A 1 121 ? 8.532 -2.423 -19.623 1.00 81.69 121 GLY A CA 1
ATOM 919 C C . GLY A 1 121 ? 8.582 -2.066 -21.110 1.00 81.69 121 GLY A C 1
ATOM 920 O O . GLY A 1 121 ? 7.564 -1.937 -21.793 1.00 81.69 121 GLY A O 1
ATOM 921 N N . PRO A 1 122 ? 9.795 -1.865 -21.655 1.00 79.00 122 PRO A N 1
ATOM 922 C CA . PRO A 1 122 ? 9.962 -1.467 -23.045 1.00 79.00 122 PRO A CA 1
ATOM 923 C C . PRO A 1 122 ? 9.477 -2.564 -24.000 1.00 79.00 122 PRO A C 1
ATOM 925 O O . PRO A 1 122 ? 9.947 -3.702 -23.944 1.00 79.00 122 PRO A O 1
ATOM 928 N N . ILE A 1 123 ? 8.605 -2.193 -24.943 1.00 71.19 123 ILE A N 1
ATOM 929 C CA . ILE A 1 123 ? 8.183 -3.063 -26.046 1.00 71.19 123 ILE A CA 1
ATOM 930 C C . ILE A 1 123 ? 9.435 -3.458 -26.835 1.00 71.19 123 ILE A C 1
ATOM 932 O O . ILE A 1 123 ? 10.100 -2.614 -27.445 1.00 71.19 123 ILE A O 1
ATOM 936 N N . ALA A 1 124 ? 9.786 -4.744 -26.814 1.00 61.56 124 ALA A N 1
ATOM 937 C CA . ALA A 1 124 ? 10.938 -5.241 -27.547 1.00 61.56 124 ALA A CA 1
ATOM 938 C C . ALA A 1 124 ? 10.727 -4.987 -29.047 1.00 61.56 124 ALA A C 1
ATOM 940 O O . ALA A 1 124 ? 9.898 -5.637 -29.687 1.00 61.56 124 ALA A O 1
ATOM 941 N N . LYS A 1 125 ? 11.491 -4.056 -29.638 1.00 53.44 125 LYS A N 1
ATOM 942 C CA . LYS A 1 125 ? 11.582 -3.950 -31.098 1.00 53.44 125 LYS A CA 1
ATOM 943 C C . LYS A 1 125 ? 12.116 -5.283 -31.603 1.00 53.44 125 LYS A C 1
ATOM 945 O O . LYS A 1 125 ? 13.286 -5.611 -31.401 1.00 53.44 125 LYS A O 1
ATOM 950 N N . ARG A 1 126 ? 11.233 -6.065 -32.224 1.00 51.72 126 ARG A N 1
ATOM 951 C CA . ARG A 1 126 ? 11.541 -7.319 -32.908 1.00 51.72 126 ARG A CA 1
ATOM 952 C C . ARG A 1 126 ? 12.706 -7.023 -33.859 1.00 51.72 126 ARG A C 1
ATOM 954 O O . ARG A 1 126 ? 12.523 -6.329 -34.853 1.00 51.72 126 ARG A O 1
ATOM 961 N N . ARG A 1 127 ? 13.923 -7.452 -33.505 1.00 55.03 127 ARG A N 1
ATOM 962 C CA . ARG A 1 127 ? 15.106 -7.295 -34.361 1.00 55.03 127 ARG A CA 1
ATOM 963 C C . ARG A 1 127 ? 14.791 -8.008 -35.673 1.00 55.03 127 ARG A C 1
ATOM 965 O O . ARG A 1 127 ? 14.755 -9.237 -35.692 1.00 55.03 127 ARG A O 1
ATOM 972 N N . SER A 1 128 ? 14.531 -7.257 -36.745 1.00 53.16 128 SER A N 1
ATOM 973 C CA . SER A 1 128 ? 14.541 -7.833 -38.085 1.00 53.16 128 SER A CA 1
ATOM 974 C C . SER A 1 128 ? 15.965 -8.323 -38.315 1.00 53.16 128 SER A C 1
ATOM 976 O O . SER A 1 128 ? 16.886 -7.515 -38.441 1.00 53.16 128 SER A O 1
ATOM 978 N N . ARG A 1 129 ? 16.162 -9.640 -38.278 1.00 49.34 129 ARG A N 1
ATOM 979 C CA . ARG A 1 129 ? 17.371 -10.251 -38.821 1.00 49.34 129 ARG A CA 1
ATOM 980 C C . ARG A 1 129 ? 17.375 -9.905 -40.313 1.00 49.34 129 ARG A C 1
ATOM 982 O O . ARG A 1 129 ? 16.477 -10.347 -41.025 1.00 49.34 129 ARG A O 1
ATOM 989 N N . ARG A 1 130 ? 18.285 -9.023 -40.721 1.00 47.41 130 ARG A N 1
ATOM 990 C CA . ARG A 1 130 ? 18.781 -8.962 -42.097 1.00 47.41 130 ARG A CA 1
ATOM 991 C C . ARG A 1 130 ? 20.002 -9.859 -42.170 1.00 47.41 130 ARG A C 1
ATOM 993 O O . ARG A 1 130 ? 20.728 -9.894 -41.149 1.00 47.41 130 ARG A O 1
#

Sequence (130 aa):
VFYVSRGPGGYAVQLGSADERARAPIFDSRELKGEDLFAATLIRPGTYALRNAATGAEGEIAVAYPKPGRGRSAALQPKSIECTEEAFKPASIRIRAAQGQLYRCRVPSRIQIELLEPDDGPIAKRRSRR

Radius of gyration: 17.92 Å; chains: 1; bounding box: 38×37×64 Å

pLDDT: mean 83.62, std 15.63, range [43.31, 97.88]